Protein AF-A0A5S5E0S9-F1 (afdb_monomer_lite)

pLDDT: mean 88.9, std 8.84, range [43.66, 96.31]

Sequence (161 aa):
MIDKENYCQLISKEHIERKQSWFVNILVSLDQFGNTLAKGNPDNTISARIGYFMHNENGNPNWFWKLLENVVNFTFKPLDGIEHCFVAYCYDKDEKFEEGDLFAKIVLFIFVVVFSIPFLIIVVYIVAFLFPKAKNEYKMDHEKVSLEKINNFRKKHCASD

Structure (mmCIF, N/CA/C/O backbone):
data_AF-A0A5S5E0S9-F1
#
_entry.id   AF-A0A5S5E0S9-F1
#
loop_
_atom_site.group_PDB
_atom_site.id
_atom_site.type_symbol
_atom_site.label_atom_id
_atom_site.label_alt_id
_atom_site.label_comp_id
_atom_site.label_asym_id
_atom_site.label_entity_id
_atom_site.label_seq_id
_atom_site.pdbx_PDB_ins_code
_atom_site.Cartn_x
_atom_site.Cartn_y
_atom_site.Cartn_z
_atom_site.occupancy
_atom_site.B_iso_or_equiv
_atom_site.auth_seq_id
_atom_site.auth_comp_id
_atom_site.auth_asym_id
_atom_site.auth_atom_id
_atom_site.pdbx_PDB_model_num
ATOM 1 N N . MET A 1 1 ? 16.581 3.600 15.264 1.00 43.81 1 MET A N 1
ATOM 2 C CA . MET A 1 1 ? 16.130 2.643 14.238 1.00 43.81 1 MET A CA 1
ATOM 3 C C . MET A 1 1 ? 14.701 2.299 14.594 1.00 43.81 1 MET A C 1
ATOM 5 O O . MET A 1 1 ? 14.474 1.723 15.648 1.00 43.81 1 MET A O 1
ATOM 9 N N . ILE A 1 2 ? 13.746 2.823 13.834 1.00 53.19 2 ILE A N 1
ATOM 10 C CA . ILE A 1 2 ? 12.334 2.490 14.015 1.00 53.19 2 ILE A CA 1
ATOM 11 C C . ILE A 1 2 ? 12.166 1.027 13.639 1.00 53.19 2 ILE A C 1
ATOM 13 O O . ILE A 1 2 ? 12.648 0.601 12.591 1.00 53.19 2 ILE A O 1
ATOM 17 N N . ASP A 1 3 ? 11.551 0.264 14.529 1.00 68.00 3 ASP A N 1
ATOM 18 C CA . ASP A 1 3 ? 11.502 -1.191 14.468 1.00 68.00 3 ASP A CA 1
ATOM 19 C C . ASP A 1 3 ? 10.393 -1.668 13.514 1.00 68.00 3 ASP A C 1
ATOM 21 O O . ASP A 1 3 ? 9.397 -2.280 13.906 1.00 68.00 3 ASP A O 1
ATOM 25 N N . LYS A 1 4 ? 10.540 -1.298 12.236 1.00 71.31 4 LYS A N 1
ATOM 26 C CA . LYS A 1 4 ? 9.619 -1.658 11.150 1.00 71.31 4 LYS A CA 1
ATOM 27 C C . LYS A 1 4 ? 9.476 -3.176 11.031 1.00 71.31 4 LYS A C 1
ATOM 29 O O . LYS A 1 4 ? 8.377 -3.682 10.816 1.00 71.31 4 LYS A O 1
ATOM 34 N N . GLU A 1 5 ? 10.564 -3.907 11.239 1.00 74.56 5 GLU A N 1
ATOM 35 C CA . GLU A 1 5 ? 10.563 -5.366 11.194 1.00 74.56 5 GLU A CA 1
ATOM 36 C C . GLU A 1 5 ? 9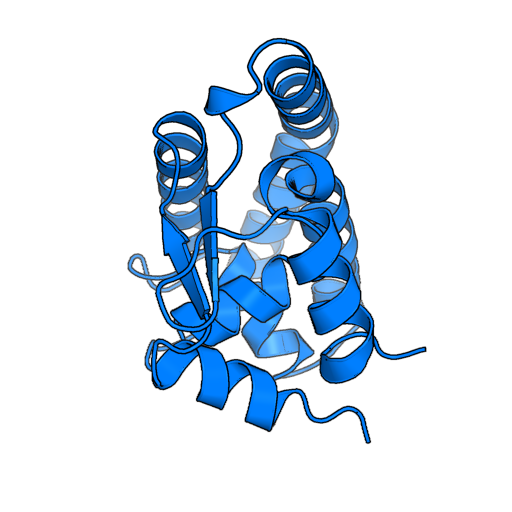.690 -5.973 12.304 1.00 74.56 5 GLU A C 1
ATOM 38 O O . GLU A 1 5 ? 8.846 -6.829 12.030 1.00 74.56 5 GLU A O 1
ATOM 43 N N . ASN A 1 6 ? 9.773 -5.453 13.531 1.00 80.25 6 ASN A N 1
ATOM 44 C CA . ASN A 1 6 ? 8.879 -5.846 14.622 1.00 80.25 6 ASN A CA 1
ATOM 45 C C . ASN A 1 6 ? 7.411 -5.510 14.331 1.00 80.25 6 ASN A C 1
ATOM 47 O O . ASN A 1 6 ? 6.529 -6.294 14.671 1.00 80.25 6 ASN A O 1
ATOM 51 N N . TYR A 1 7 ? 7.114 -4.412 13.625 1.00 84.19 7 TYR A N 1
ATOM 52 C CA . TYR A 1 7 ? 5.733 -4.132 13.214 1.00 84.19 7 TYR A CA 1
ATOM 53 C C . TYR A 1 7 ? 5.169 -5.214 12.280 1.00 84.19 7 TYR A C 1
ATOM 55 O O . TYR A 1 7 ? 4.069 -5.718 12.523 1.00 84.19 7 TYR A O 1
ATOM 63 N N . CYS A 1 8 ? 5.923 -5.630 11.256 1.00 87.25 8 CYS A N 1
ATOM 64 C CA . CYS A 1 8 ? 5.485 -6.727 10.390 1.00 87.25 8 CYS A CA 1
ATOM 65 C C . CYS A 1 8 ? 5.369 -8.057 11.162 1.00 87.25 8 CYS A C 1
ATOM 67 O O . CYS A 1 8 ? 4.465 -8.850 10.896 1.00 87.25 8 CYS A O 1
ATOM 69 N N . GLN A 1 9 ? 6.231 -8.301 12.158 1.00 85.94 9 GLN A N 1
ATOM 70 C CA . GLN A 1 9 ? 6.110 -9.471 13.036 1.00 85.94 9 GLN A CA 1
ATOM 71 C C . GLN A 1 9 ? 4.836 -9.439 13.892 1.00 85.94 9 GLN A C 1
ATOM 73 O O . GLN A 1 9 ? 4.210 -10.481 14.076 1.00 85.94 9 GLN A O 1
ATOM 78 N N . LEU A 1 10 ? 4.427 -8.273 14.398 1.00 84.56 10 LEU A N 1
ATOM 79 C CA . LEU A 1 10 ? 3.184 -8.123 15.162 1.00 84.56 10 LEU A CA 1
ATOM 80 C C . LEU A 1 10 ? 1.945 -8.398 14.305 1.00 84.56 10 LEU A C 1
ATOM 82 O O . LEU A 1 10 ? 1.030 -9.076 14.768 1.00 84.56 10 LEU A O 1
ATOM 86 N N . ILE A 1 11 ? 1.933 -7.926 13.055 1.00 85.38 11 ILE A N 1
ATOM 87 C CA . ILE A 1 11 ? 0.880 -8.271 12.088 1.00 85.38 11 ILE A CA 1
ATOM 88 C C . ILE A 1 11 ? 0.856 -9.784 11.845 1.00 85.38 11 ILE A C 1
ATOM 90 O O . ILE A 1 11 ? -0.192 -10.411 11.957 1.00 85.38 11 ILE A O 1
ATOM 94 N N . SER A 1 12 ? 2.021 -10.386 11.590 1.00 83.12 12 SER A N 1
ATOM 95 C CA . SER A 1 12 ? 2.148 -11.824 11.327 1.00 83.12 12 SER A CA 1
ATOM 96 C C . SER A 1 12 ? 1.726 -12.717 12.496 1.00 83.12 12 SER A C 1
ATOM 98 O O . SER A 1 12 ? 1.415 -13.882 12.272 1.00 83.12 12 SER A O 1
ATOM 100 N N . LYS A 1 13 ? 1.771 -12.209 13.730 1.00 84.38 13 LYS A 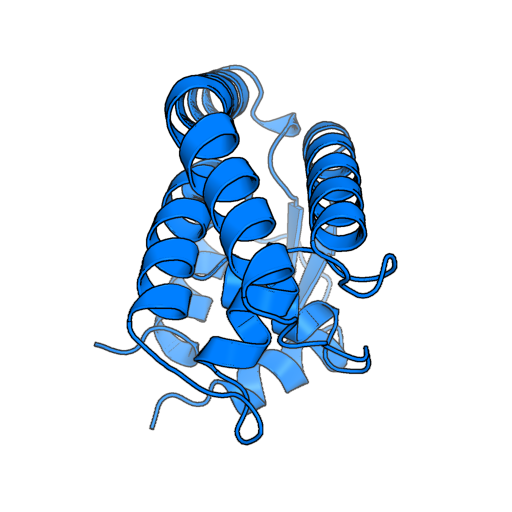N 1
ATOM 101 C CA . LYS A 1 13 ? 1.354 -12.918 14.949 1.00 84.38 13 LYS A CA 1
ATOM 102 C C . LYS A 1 13 ? -0.103 -12.641 15.330 1.00 84.38 13 LYS A C 1
ATOM 104 O O . LYS A 1 13 ? -0.497 -12.958 16.444 1.00 84.38 13 LYS A O 1
ATOM 109 N N . GLU A 1 14 ? -0.871 -12.003 14.447 1.00 80.19 14 GLU A N 1
ATOM 110 C CA . GLU A 1 14 ? -2.275 -11.633 14.670 1.00 80.19 14 GLU A CA 1
ATOM 111 C C . GLU A 1 14 ? -2.502 -10.707 15.882 1.00 80.19 14 GLU A C 1
ATOM 113 O O . GLU A 1 14 ? -3.632 -10.503 16.318 1.00 80.19 14 GLU A O 1
ATOM 118 N N . HIS A 1 15 ? -1.451 -10.046 16.385 1.00 84.44 15 HIS A N 1
ATOM 119 C CA . HIS A 1 15 ? -1.609 -8.992 17.392 1.00 84.44 15 HIS A CA 1
ATOM 120 C C . HIS A 1 15 ? -2.328 -7.771 16.819 1.00 84.44 15 HIS A C 1
ATOM 122 O O . HIS A 1 15 ? -2.921 -7.005 17.573 1.00 84.44 15 HIS A O 1
ATOM 128 N N . ILE A 1 16 ? -2.266 -7.567 15.498 1.00 89.56 16 ILE A N 1
ATOM 129 C CA . ILE A 1 16 ? -2.974 -6.502 14.786 1.00 89.56 16 ILE A CA 1
ATOM 130 C C . ILE A 1 16 ? -3.769 -7.116 13.634 1.00 89.56 16 ILE A C 1
ATOM 132 O O . ILE A 1 16 ? -3.232 -7.401 12.562 1.00 89.56 16 ILE A O 1
ATOM 136 N N . GLU A 1 17 ? -5.076 -7.255 13.827 1.00 90.38 17 GLU A N 1
ATOM 137 C CA . GLU A 1 17 ? -5.991 -7.714 12.784 1.00 90.38 17 GLU A CA 1
ATOM 138 C C . GLU A 1 17 ? -6.619 -6.520 12.058 1.00 90.38 17 GLU A C 1
ATOM 140 O O . GLU A 1 17 ? -7.071 -5.552 12.684 1.00 90.38 17 GLU A O 1
ATOM 145 N N . ARG A 1 18 ? -6.725 -6.620 10.730 1.00 91.81 18 ARG A N 1
ATOM 146 C CA . ARG A 1 18 ? -7.466 -5.678 9.884 1.00 91.81 18 ARG A CA 1
ATOM 147 C C . ARG A 1 18 ? -8.620 -6.409 9.219 1.00 91.81 18 ARG A C 1
ATOM 149 O O . ARG A 1 18 ? -8.408 -7.319 8.424 1.00 91.81 18 ARG A O 1
ATOM 156 N N . LYS A 1 19 ? -9.843 -5.953 9.473 1.00 92.38 19 LYS A N 1
ATOM 157 C CA . LYS A 1 19 ? -11.026 -6.382 8.730 1.00 92.38 19 LYS A CA 1
ATOM 158 C C . LYS A 1 19 ? -11.349 -5.340 7.669 1.00 92.38 19 LYS A C 1
ATOM 160 O O . LYS A 1 19 ? -11.732 -4.212 7.991 1.00 92.38 19 LYS A O 1
ATOM 165 N N . GLN A 1 20 ? -11.189 -5.733 6.410 1.00 92.50 20 GLN A N 1
ATOM 166 C CA . GLN A 1 20 ? -11.464 -4.856 5.281 1.00 92.50 20 GLN A CA 1
ATOM 167 C C . GLN A 1 20 ? -12.966 -4.601 5.128 1.00 92.50 20 GLN A C 1
ATOM 169 O O . GLN A 1 20 ? -13.797 -5.498 5.309 1.00 92.50 20 GLN A O 1
ATOM 174 N N . SER A 1 21 ? -13.319 -3.357 4.810 1.00 93.44 21 SER A N 1
ATOM 175 C CA . SER A 1 21 ? -14.690 -3.005 4.442 1.00 93.44 21 SER A CA 1
ATOM 176 C C . SER A 1 21 ? -14.995 -3.447 3.007 1.00 93.44 21 SER A C 1
ATOM 178 O O . SER A 1 21 ? -14.093 -3.654 2.197 1.00 93.44 21 SER A O 1
ATOM 180 N N . TRP A 1 22 ? -16.278 -3.521 2.648 1.00 92.81 22 TRP A N 1
ATOM 181 C CA . TRP A 1 22 ? -16.682 -3.815 1.267 1.00 92.81 22 TRP A CA 1
ATOM 182 C C . TRP A 1 22 ? -16.120 -2.794 0.262 1.00 92.81 22 TRP A C 1
ATOM 184 O O . TRP A 1 22 ? -15.752 -3.162 -0.849 1.00 92.81 22 TRP A O 1
ATOM 194 N N . PHE A 1 23 ? -16.028 -1.519 0.657 1.00 92.31 23 PHE A N 1
ATOM 195 C CA . PHE A 1 23 ? -15.503 -0.456 -0.196 1.00 92.31 23 PHE A CA 1
ATOM 196 C C . PHE A 1 23 ? -13.995 -0.606 -0.381 1.00 92.31 23 PHE A C 1
ATOM 198 O O . PHE A 1 23 ? -13.498 -0.503 -1.498 1.00 92.31 23 PHE A O 1
ATOM 205 N N . VAL A 1 24 ? -13.274 -0.923 0.697 1.00 91.44 24 VAL A N 1
ATOM 206 C CA . VAL A 1 24 ? -11.839 -1.200 0.617 1.00 91.44 24 VAL A CA 1
ATOM 207 C C . VAL A 1 24 ? -11.568 -2.449 -0.216 1.00 91.44 24 VAL A C 1
ATOM 209 O O . VAL A 1 24 ? -10.637 -2.416 -1.006 1.00 91.44 24 VAL A O 1
ATOM 212 N N . ASN A 1 25 ? -12.398 -3.494 -0.142 1.00 93.56 25 ASN A N 1
ATOM 213 C CA . ASN A 1 25 ? -12.246 -4.674 -1.001 1.00 93.56 25 ASN A CA 1
ATOM 214 C C . ASN A 1 25 ? -12.308 -4.318 -2.493 1.00 93.56 25 ASN A C 1
ATOM 216 O O . ASN A 1 25 ? -11.485 -4.798 -3.262 1.00 93.56 25 ASN A O 1
ATOM 220 N N . ILE A 1 26 ? -13.225 -3.431 -2.899 1.00 92.69 26 ILE A N 1
ATOM 221 C CA . ILE A 1 26 ? -13.285 -2.942 -4.287 1.00 92.69 26 ILE A CA 1
ATOM 222 C C . ILE A 1 26 ? -11.980 -2.232 -4.664 1.00 92.69 26 ILE A C 1
ATOM 224 O O . ILE A 1 26 ? -11.430 -2.482 -5.735 1.00 92.69 26 ILE A O 1
ATOM 228 N N . LEU A 1 27 ? -11.475 -1.359 -3.786 1.00 92.06 27 LEU A N 1
ATOM 229 C CA . LEU A 1 27 ? -10.224 -0.640 -4.030 1.00 92.06 27 LEU A CA 1
ATOM 230 C C . LEU A 1 27 ? -9.024 -1.591 -4.104 1.00 92.06 27 LEU A C 1
ATOM 232 O O . LEU A 1 27 ? -8.189 -1.414 -4.979 1.00 92.06 27 LEU A O 1
ATOM 236 N N . VAL A 1 28 ? -8.971 -2.621 -3.255 1.00 93.19 28 VAL A N 1
ATOM 237 C CA . VAL A 1 28 ? -7.929 -3.660 -3.273 1.00 93.19 28 VAL A CA 1
ATOM 238 C C . VAL A 1 28 ? -7.957 -4.442 -4.583 1.00 93.19 28 VAL A C 1
ATOM 240 O O . VAL A 1 28 ? -6.908 -4.639 -5.184 1.00 93.19 28 VAL A O 1
ATOM 243 N N . SER A 1 29 ? -9.136 -4.818 -5.084 1.00 93.75 29 SER A N 1
ATOM 244 C CA . SER A 1 29 ? -9.239 -5.500 -6.380 1.00 93.75 29 SER A CA 1
ATOM 245 C C . SER A 1 29 ? -8.776 -4.619 -7.546 1.00 93.75 29 SER A C 1
ATOM 247 O O . SER A 1 29 ? -8.128 -5.110 -8.467 1.00 93.75 29 SER A O 1
ATOM 249 N N . LEU A 1 30 ? -9.076 -3.314 -7.514 1.00 91.62 30 LEU A N 1
ATOM 250 C CA . LEU A 1 30 ? -8.560 -2.363 -8.507 1.00 91.62 30 LEU A CA 1
ATOM 251 C C . LEU A 1 30 ? -7.038 -2.197 -8.401 1.00 91.62 30 LEU A C 1
ATOM 253 O O . LEU A 1 30 ? -6.361 -2.094 -9.422 1.00 91.62 30 LEU A O 1
ATOM 257 N N . ASP A 1 31 ? -6.517 -2.192 -7.177 1.00 92.38 31 ASP A N 1
ATOM 258 C CA . ASP A 1 31 ? -5.092 -2.093 -6.874 1.00 92.38 31 ASP A CA 1
ATOM 259 C C . ASP A 1 31 ? -4.326 -3.322 -7.423 1.00 92.38 31 ASP A C 1
ATOM 261 O O . ASP A 1 31 ? -3.404 -3.176 -8.226 1.00 92.38 31 ASP A O 1
ATOM 265 N N . GLN A 1 32 ? -4.791 -4.542 -7.127 1.00 94.94 32 GLN A N 1
ATOM 266 C CA . GLN A 1 32 ? -4.252 -5.800 -7.679 1.00 94.94 32 GLN A CA 1
ATOM 267 C C . GLN A 1 32 ? -4.348 -5.866 -9.213 1.00 94.94 32 GLN A C 1
ATOM 269 O O . GLN A 1 32 ? -3.401 -6.275 -9.893 1.00 94.94 32 GLN A O 1
ATOM 274 N N . PHE A 1 33 ? -5.468 -5.414 -9.789 1.00 93.94 33 PHE A N 1
ATOM 275 C CA . PHE A 1 33 ? -5.627 -5.341 -11.243 1.00 93.94 33 PHE A CA 1
ATOM 276 C C . PHE A 1 33 ? -4.591 -4.403 -11.879 1.00 93.94 33 PHE A C 1
ATOM 278 O O . PHE A 1 33 ? -3.927 -4.771 -12.851 1.00 93.94 33 PHE A O 1
ATOM 285 N N . GLY A 1 34 ? -4.400 -3.214 -11.302 1.00 92.56 34 GLY A N 1
ATOM 286 C CA . GLY A 1 34 ? -3.362 -2.280 -11.731 1.00 92.56 34 GLY A CA 1
ATOM 287 C C . GLY A 1 34 ? -1.954 -2.871 -11.599 1.00 92.56 34 GLY A C 1
ATOM 288 O O . GLY A 1 34 ? -1.141 -2.714 -12.513 1.00 92.56 34 GLY A O 1
ATOM 289 N N . ASN A 1 35 ? -1.674 -3.600 -10.513 1.00 95.06 35 ASN A N 1
ATOM 290 C CA . ASN A 1 35 ? -0.382 -4.258 -10.317 1.00 95.06 35 ASN A CA 1
ATOM 291 C C . ASN A 1 35 ? -0.108 -5.301 -11.407 1.00 95.06 35 ASN A C 1
ATOM 293 O O . ASN A 1 35 ? 0.972 -5.308 -11.999 1.00 95.06 35 ASN A O 1
ATOM 297 N N . THR A 1 36 ? -1.120 -6.105 -11.739 1.00 94.69 36 THR A N 1
ATOM 298 C CA . THR A 1 36 ? -1.054 -7.116 -12.804 1.00 94.69 36 THR A CA 1
ATOM 299 C C . THR A 1 36 ? -0.734 -6.476 -14.159 1.00 94.69 36 THR A C 1
ATOM 301 O O . THR A 1 36 ? 0.144 -6.942 -14.887 1.00 94.69 36 THR A O 1
ATOM 304 N N . LEU A 1 37 ? -1.386 -5.357 -14.498 1.00 93.44 37 LEU A N 1
ATOM 305 C CA . LEU A 1 37 ? -1.099 -4.610 -15.731 1.00 93.44 37 LEU A CA 1
ATOM 306 C C . LEU A 1 37 ? 0.319 -4.022 -15.749 1.00 93.44 37 LEU A C 1
ATOM 308 O O . LEU A 1 37 ? 0.950 -3.944 -16.805 1.00 93.44 37 LEU A O 1
ATOM 312 N N . ALA A 1 38 ? 0.849 -3.661 -14.581 1.00 94.56 38 ALA A N 1
ATOM 313 C CA . ALA A 1 38 ? 2.231 -3.239 -14.383 1.00 94.56 38 ALA A CA 1
ATOM 314 C C . ALA A 1 38 ? 3.205 -4.425 -14.193 1.00 94.56 38 ALA A C 1
ATOM 316 O O . ALA A 1 38 ? 4.257 -4.262 -13.564 1.00 94.56 38 ALA A O 1
ATOM 317 N N . LYS A 1 39 ? 2.868 -5.614 -14.721 1.00 93.81 39 LYS A N 1
ATOM 318 C CA . LYS A 1 39 ? 3.677 -6.848 -14.674 1.00 93.81 39 LYS A CA 1
ATOM 319 C C . LYS A 1 39 ? 4.091 -7.282 -13.258 1.00 93.81 39 LYS A C 1
ATOM 321 O O . LYS A 1 39 ? 5.155 -7.875 -13.096 1.00 93.81 39 LYS A O 1
ATOM 326 N N . GLY A 1 40 ? 3.309 -6.915 -12.248 1.00 93.00 40 GLY A N 1
ATOM 327 C CA . GLY A 1 40 ? 3.474 -7.394 -10.880 1.00 93.00 40 GLY A CA 1
ATOM 328 C C . GLY A 1 40 ? 2.659 -8.658 -10.615 1.00 93.00 40 GLY A C 1
ATOM 329 O O . GLY A 1 40 ? 1.803 -9.041 -11.416 1.00 93.00 40 GLY A O 1
ATOM 330 N N . ASN A 1 41 ? 2.921 -9.276 -9.472 1.00 93.81 41 ASN A N 1
ATOM 331 C CA . ASN A 1 41 ? 2.206 -10.430 -8.955 1.00 93.81 41 ASN A CA 1
ATOM 332 C C . ASN A 1 41 ? 0.719 -10.082 -8.716 1.00 93.81 41 ASN A C 1
ATOM 334 O O . ASN A 1 41 ? 0.426 -9.130 -7.988 1.00 93.81 41 ASN A O 1
ATOM 338 N N . PRO A 1 42 ? -0.233 -10.827 -9.308 1.00 93.62 42 PRO A N 1
ATOM 339 C CA . PRO A 1 42 ? -1.662 -10.556 -9.149 1.00 93.62 42 PRO A CA 1
ATOM 340 C C . PRO A 1 42 ? -2.169 -10.715 -7.709 1.00 93.62 42 PRO A C 1
ATOM 342 O O . PRO A 1 42 ? -3.198 -10.129 -7.373 1.00 93.62 42 PRO A O 1
ATOM 345 N N . ASP A 1 43 ? -1.459 -11.470 -6.865 1.00 92.25 43 ASP A N 1
ATOM 346 C CA . ASP A 1 43 ? -1.875 -11.734 -5.486 1.00 92.25 43 ASP A CA 1
ATOM 347 C C . ASP A 1 43 ? -1.532 -10.579 -4.530 1.00 92.25 43 ASP A C 1
ATOM 349 O O . ASP A 1 43 ? -2.168 -10.453 -3.483 1.00 92.25 43 ASP A O 1
ATOM 353 N N . ASN A 1 44 ? -0.632 -9.660 -4.913 1.00 93.94 44 ASN A N 1
ATOM 354 C CA . ASN A 1 44 ? -0.313 -8.467 -4.123 1.00 93.94 44 ASN A CA 1
ATOM 355 C C . ASN A 1 44 ? -0.720 -7.151 -4.798 1.00 93.94 44 ASN A C 1
ATOM 357 O O . ASN A 1 44 ? -0.905 -7.033 -6.013 1.00 93.94 44 ASN A O 1
ATOM 361 N N . THR A 1 45 ? -0.903 -6.130 -3.966 1.00 95.31 45 THR A N 1
ATOM 362 C CA . THR A 1 45 ? -1.310 -4.795 -4.403 1.00 95.31 45 THR A CA 1
ATOM 363 C C . THR A 1 45 ? -0.120 -3.949 -4.873 1.00 95.31 45 THR A C 1
ATOM 365 O O . THR A 1 45 ? 1.025 -4.162 -4.465 1.00 95.31 45 THR A O 1
ATOM 368 N N . ILE A 1 46 ? -0.377 -2.899 -5.667 1.00 95.31 46 ILE A N 1
ATOM 369 C CA . ILE A 1 46 ? 0.605 -1.836 -5.938 1.00 95.31 46 ILE A CA 1
ATOM 370 C C . ILE A 1 46 ? 1.074 -1.224 -4.616 1.00 95.31 46 ILE A C 1
ATOM 372 O O . ILE A 1 46 ? 2.264 -0.968 -4.452 1.00 95.31 46 ILE A O 1
ATOM 376 N N . SER A 1 47 ? 0.164 -1.005 -3.662 1.00 95.19 47 SER A N 1
ATOM 377 C CA . SER A 1 47 ? 0.509 -0.480 -2.335 1.00 95.19 47 SER A CA 1
ATOM 378 C C . SER A 1 47 ? 1.523 -1.365 -1.592 1.00 95.19 47 SER A C 1
ATOM 380 O O . SER A 1 47 ? 2.521 -0.840 -1.093 1.00 95.19 47 SER A O 1
ATOM 382 N N . ALA A 1 48 ? 1.342 -2.691 -1.580 1.00 96.19 48 ALA A N 1
ATOM 383 C CA . ALA A 1 48 ? 2.289 -3.630 -0.979 1.00 96.19 48 ALA A CA 1
ATOM 384 C C . ALA A 1 48 ? 3.618 -3.671 -1.747 1.00 96.19 48 ALA A C 1
ATOM 386 O O . ALA A 1 48 ? 4.684 -3.613 -1.140 1.00 96.19 48 ALA A O 1
ATOM 387 N N . ARG A 1 49 ? 3.575 -3.663 -3.085 1.00 96.31 49 ARG A N 1
ATOM 388 C CA . ARG A 1 49 ? 4.772 -3.595 -3.939 1.00 96.31 49 ARG A CA 1
ATOM 389 C C . ARG A 1 49 ? 5.599 -2.337 -3.688 1.00 96.31 49 ARG A C 1
ATOM 391 O O . ARG A 1 49 ? 6.816 -2.422 -3.543 1.00 96.31 49 ARG A O 1
ATOM 398 N N . ILE A 1 50 ? 4.953 -1.176 -3.591 1.00 96.12 50 ILE A N 1
ATOM 399 C CA . ILE A 1 50 ? 5.614 0.081 -3.219 1.00 96.12 50 ILE A CA 1
ATOM 400 C C . ILE A 1 50 ? 6.233 -0.043 -1.822 1.00 96.12 50 ILE A C 1
ATOM 402 O O . ILE A 1 50 ? 7.390 0.335 -1.636 1.00 96.12 50 ILE A O 1
ATOM 406 N N . GLY A 1 51 ? 5.486 -0.590 -0.857 1.00 95.38 51 GLY A N 1
ATOM 407 C CA . GLY A 1 51 ? 5.967 -0.804 0.507 1.00 95.38 51 GLY A CA 1
ATOM 408 C C . GLY A 1 51 ? 7.208 -1.698 0.565 1.00 95.38 51 GLY A C 1
ATOM 409 O O . GLY A 1 51 ? 8.171 -1.355 1.249 1.00 95.38 51 GLY A O 1
ATOM 410 N N . TYR A 1 52 ? 7.228 -2.785 -0.209 1.00 95.50 52 TYR A N 1
ATOM 411 C CA . TYR A 1 52 ? 8.378 -3.677 -0.328 1.00 95.50 52 TYR A CA 1
ATOM 412 C C . TYR A 1 52 ? 9.614 -2.926 -0.835 1.00 95.50 52 TYR A C 1
ATOM 414 O O . TYR A 1 52 ? 10.640 -2.902 -0.157 1.00 95.50 52 TYR A O 1
ATOM 422 N N . PHE A 1 53 ? 9.523 -2.249 -1.986 1.00 95.62 53 PHE A N 1
ATOM 423 C CA . PHE A 1 53 ? 10.689 -1.577 -2.574 1.00 95.62 53 PHE A CA 1
ATOM 424 C C . PHE A 1 53 ? 11.181 -0.370 -1.770 1.00 95.62 53 PHE A C 1
ATOM 426 O O . PHE A 1 53 ? 12.345 0.002 -1.918 1.00 95.62 53 PHE A O 1
ATOM 433 N N . MET A 1 54 ? 10.336 0.226 -0.924 1.00 94.62 54 MET A N 1
ATOM 434 C CA . MET A 1 54 ? 10.730 1.313 -0.026 1.00 94.62 54 MET A CA 1
ATOM 435 C C . MET A 1 54 ? 11.336 0.846 1.300 1.00 94.62 54 MET A C 1
ATOM 437 O O . MET A 1 54 ? 12.194 1.551 1.831 1.00 94.62 54 MET A O 1
ATOM 441 N N . HIS A 1 55 ? 10.891 -0.291 1.852 1.00 91.75 55 HIS A N 1
ATOM 442 C CA . HIS A 1 55 ? 11.176 -0.646 3.253 1.00 91.75 55 HIS A CA 1
ATOM 443 C C . HIS A 1 55 ? 11.799 -2.025 3.476 1.00 91.75 55 HIS A C 1
ATOM 445 O O . HIS A 1 55 ? 12.319 -2.255 4.566 1.00 91.75 55 HIS A O 1
ATOM 451 N N . ASN A 1 56 ? 11.754 -2.943 2.507 1.00 90.94 56 ASN A N 1
ATOM 452 C CA . ASN A 1 56 ? 12.435 -4.235 2.621 1.00 90.94 56 ASN A CA 1
ATOM 453 C C . ASN A 1 56 ? 13.947 -4.072 2.375 1.00 90.94 56 ASN A C 1
ATOM 455 O O . ASN A 1 56 ? 14.362 -3.266 1.543 1.00 90.94 56 ASN A O 1
ATOM 459 N N . GLU A 1 57 ? 14.769 -4.870 3.058 1.00 87.00 57 GLU A N 1
ATOM 460 C CA . GLU A 1 57 ? 16.232 -4.885 2.890 1.00 87.00 57 GLU A CA 1
ATOM 461 C C . GLU A 1 57 ? 16.688 -5.267 1.469 1.00 87.00 57 GLU A C 1
ATOM 463 O O . GLU A 1 57 ? 17.693 -4.756 0.985 1.00 87.00 57 GLU A O 1
ATOM 468 N N . ASN A 1 58 ? 15.917 -6.119 0.787 1.00 88.75 58 ASN A N 1
ATOM 469 C CA . ASN A 1 58 ? 16.121 -6.536 -0.601 1.00 88.75 58 ASN A CA 1
ATOM 470 C C . ASN A 1 58 ? 15.391 -5.613 -1.594 1.00 88.75 58 ASN A C 1
ATOM 472 O O . ASN A 1 58 ? 15.432 -5.837 -2.805 1.00 88.75 58 ASN A O 1
ATOM 476 N N . GLY A 1 59 ? 14.699 -4.590 -1.086 1.00 89.06 59 GLY A N 1
ATOM 477 C CA . GLY A 1 59 ? 14.104 -3.533 -1.886 1.00 89.06 59 GLY A CA 1
ATOM 478 C C . GLY A 1 59 ? 15.160 -2.624 -2.523 1.00 89.06 59 GLY A C 1
ATOM 479 O O . GLY A 1 59 ? 16.362 -2.737 -2.291 1.00 89.06 59 GLY A O 1
ATOM 480 N N . ASN A 1 60 ? 14.697 -1.676 -3.335 1.00 92.69 60 ASN A N 1
ATOM 481 C CA . ASN A 1 60 ? 15.548 -0.696 -4.008 1.00 92.69 60 ASN A CA 1
ATOM 482 C C . ASN A 1 60 ? 14.977 0.712 -3.785 1.00 92.69 60 ASN A C 1
ATOM 484 O O . ASN A 1 60 ? 14.362 1.280 -4.700 1.00 92.69 60 ASN A O 1
ATOM 488 N N . PRO A 1 61 ? 15.121 1.267 -2.567 1.00 93.38 61 PRO A N 1
ATOM 489 C CA . PRO A 1 61 ? 14.505 2.534 -2.212 1.00 93.38 61 PRO A CA 1
ATOM 490 C C . PRO A 1 61 ? 15.088 3.652 -3.072 1.00 93.38 61 PRO A C 1
ATOM 492 O O . PRO A 1 61 ? 16.289 3.920 -3.082 1.00 93.38 61 PRO A O 1
ATOM 495 N N . ASN A 1 62 ? 14.217 4.333 -3.808 1.00 93.75 62 ASN A N 1
ATOM 496 C CA . ASN A 1 62 ? 14.595 5.445 -4.668 1.00 93.75 62 ASN A CA 1
ATOM 497 C C . ASN A 1 62 ? 13.473 6.488 -4.720 1.00 93.75 62 ASN A C 1
ATOM 499 O O . ASN A 1 62 ? 12.383 6.310 -4.172 1.00 93.75 62 ASN A O 1
ATOM 503 N N . TRP A 1 63 ? 13.750 7.612 -5.379 1.00 94.94 63 TRP A N 1
ATOM 504 C CA . TRP A 1 63 ? 12.816 8.734 -5.448 1.00 94.94 63 TRP A CA 1
ATOM 505 C C . TRP A 1 63 ? 11.489 8.374 -6.133 1.00 94.94 63 TRP A C 1
ATOM 507 O O . TRP A 1 63 ? 10.461 8.946 -5.778 1.00 94.94 63 TRP A O 1
ATOM 517 N N . PHE A 1 64 ? 11.497 7.433 -7.085 1.00 94.50 64 PHE A N 1
ATOM 518 C CA . PHE A 1 64 ? 10.300 7.002 -7.802 1.00 94.50 64 PHE A CA 1
ATOM 519 C C . PHE A 1 64 ? 9.350 6.267 -6.856 1.00 94.50 64 PHE A C 1
ATOM 521 O O . PHE A 1 64 ? 8.197 6.671 -6.715 1.00 94.50 64 PHE A O 1
ATOM 528 N N . TRP A 1 65 ? 9.851 5.262 -6.133 1.00 95.44 65 TRP A N 1
ATOM 529 C CA . TRP A 1 65 ? 9.054 4.530 -5.147 1.00 95.44 65 TRP A CA 1
ATOM 530 C C . TRP A 1 65 ? 8.568 5.439 -4.017 1.00 95.44 65 TRP A C 1
ATOM 532 O O . TRP A 1 65 ? 7.401 5.367 -3.641 1.00 95.44 65 TRP A O 1
ATOM 542 N N . LYS A 1 66 ? 9.410 6.376 -3.559 1.00 95.00 66 LYS A N 1
ATOM 543 C CA . LYS A 1 66 ? 9.036 7.362 -2.53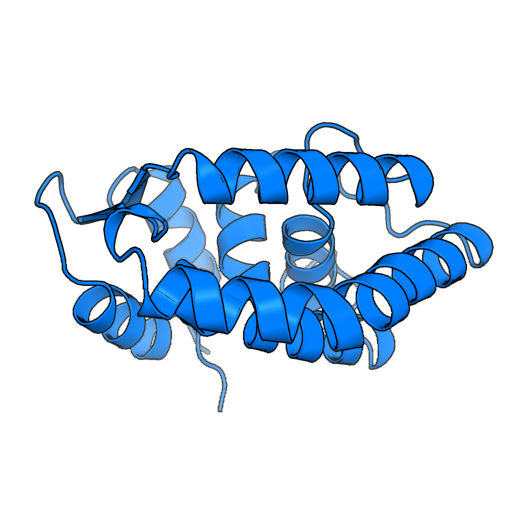5 1.00 95.00 66 LYS A CA 1
ATOM 544 C C . LYS A 1 66 ? 7.916 8.294 -3.003 1.00 95.00 66 LYS A C 1
ATOM 546 O O . LYS A 1 66 ? 7.028 8.640 -2.227 1.00 95.00 66 LYS A O 1
ATOM 551 N N . LEU A 1 67 ? 7.941 8.716 -4.268 1.00 93.75 67 LEU A N 1
ATOM 552 C CA . LEU A 1 67 ? 6.885 9.547 -4.844 1.00 93.75 67 LEU A CA 1
ATOM 553 C C . LEU A 1 67 ? 5.553 8.792 -4.894 1.00 93.75 67 LEU A C 1
ATOM 555 O O . LEU A 1 67 ? 4.536 9.330 -4.456 1.00 93.75 67 LEU A O 1
ATOM 559 N N . LEU A 1 68 ? 5.564 7.547 -5.376 1.00 94.50 68 LEU A N 1
ATOM 560 C CA . LEU A 1 68 ? 4.363 6.712 -5.418 1.00 94.50 68 LEU A CA 1
ATOM 561 C C . LEU A 1 68 ? 3.827 6.429 -4.012 1.00 94.50 68 LEU A C 1
ATOM 563 O O . LEU A 1 68 ? 2.627 6.566 -3.779 1.00 94.50 68 LEU A O 1
ATOM 567 N N . GLU A 1 69 ? 4.712 6.109 -3.068 1.00 94.75 69 GLU A N 1
ATOM 568 C CA . GLU A 1 69 ? 4.357 5.898 -1.667 1.00 94.75 69 GLU A CA 1
ATOM 569 C C . GLU A 1 69 ? 3.630 7.106 -1.083 1.00 94.75 69 GLU A C 1
ATOM 571 O O . GLU A 1 69 ? 2.555 6.953 -0.511 1.00 94.75 69 GLU A O 1
ATOM 576 N N . ASN A 1 70 ? 4.168 8.312 -1.267 1.00 92.88 70 ASN A N 1
ATOM 577 C CA . ASN A 1 70 ? 3.550 9.529 -0.747 1.00 92.88 70 ASN A CA 1
ATOM 578 C C . ASN A 1 70 ? 2.141 9.749 -1.314 1.00 92.88 70 ASN A C 1
ATOM 580 O O . ASN A 1 70 ? 1.221 10.087 -0.566 1.00 92.88 70 ASN A O 1
ATOM 584 N N . VAL A 1 71 ? 1.961 9.543 -2.623 1.00 92.56 71 VAL A N 1
ATOM 585 C CA . VAL A 1 71 ? 0.660 9.699 -3.293 1.00 92.56 71 VAL A CA 1
ATOM 586 C C . VAL A 1 71 ? -0.351 8.688 -2.757 1.00 92.56 71 VAL A C 1
ATOM 588 O O . VAL A 1 71 ? -1.473 9.059 -2.399 1.00 92.56 71 VAL A O 1
ATOM 591 N N . VAL A 1 72 ? 0.035 7.417 -2.669 1.00 93.44 72 VAL A N 1
ATOM 592 C CA . VAL A 1 72 ? -0.852 6.338 -2.221 1.00 93.44 72 VAL A CA 1
ATOM 593 C C . VAL A 1 72 ? -1.164 6.476 -0.728 1.00 93.44 72 VAL A C 1
ATOM 595 O O . VAL A 1 72 ? -2.336 6.481 -0.351 1.00 93.44 72 VAL A O 1
ATOM 598 N N . ASN A 1 73 ? -0.157 6.706 0.120 1.00 93.50 73 ASN A N 1
ATOM 599 C CA . ASN A 1 73 ? -0.348 6.936 1.554 1.00 93.50 73 ASN A CA 1
ATOM 600 C C . ASN A 1 73 ? -1.279 8.123 1.820 1.00 93.50 73 ASN A C 1
ATOM 602 O O . ASN A 1 73 ? -2.129 8.041 2.704 1.00 93.50 73 ASN A O 1
ATOM 606 N N . PHE A 1 74 ? -1.161 9.212 1.054 1.00 92.12 74 PHE A N 1
ATOM 607 C CA . PHE A 1 74 ? -2.081 10.342 1.165 1.00 92.12 74 PHE A CA 1
ATOM 608 C C . PHE A 1 74 ? -3.506 9.961 0.748 1.00 92.12 74 PHE A C 1
ATOM 610 O O . PHE A 1 74 ? -4.451 10.225 1.489 1.00 92.12 74 PHE A O 1
ATOM 617 N N . THR A 1 75 ? -3.655 9.296 -0.400 1.00 91.81 75 THR A N 1
ATOM 618 C CA . THR A 1 75 ? -4.958 8.910 -0.964 1.00 91.81 75 THR A CA 1
ATOM 619 C C . THR A 1 75 ? -5.760 8.034 -0.001 1.00 91.81 75 THR A C 1
ATOM 621 O O . THR A 1 75 ? -6.941 8.290 0.222 1.00 91.81 75 THR A O 1
ATOM 624 N N . PHE A 1 76 ? -5.122 7.036 0.617 1.00 92.12 76 PHE A N 1
ATOM 625 C CA . PHE A 1 76 ? -5.795 6.052 1.475 1.00 92.12 76 PHE A CA 1
ATOM 626 C C . PHE A 1 76 ? -5.806 6.404 2.969 1.00 92.12 76 PHE A C 1
ATOM 628 O O . PHE A 1 76 ? -6.487 5.735 3.755 1.00 92.12 76 PHE A O 1
ATOM 635 N N . LYS A 1 77 ? -5.153 7.505 3.369 1.00 91.94 77 LYS A N 1
ATOM 636 C CA . LYS A 1 77 ? -5.111 7.988 4.758 1.00 91.94 77 LYS A CA 1
ATOM 637 C C . LYS A 1 77 ? -6.467 8.013 5.481 1.00 91.94 77 LYS A C 1
ATOM 639 O O . LYS A 1 77 ? -6.513 7.574 6.633 1.00 91.94 77 LYS A O 1
ATOM 644 N N . PRO A 1 78 ? -7.577 8.506 4.892 1.00 91.00 78 PRO A N 1
ATOM 645 C CA . PRO A 1 78 ? -8.854 8.571 5.608 1.00 91.00 78 PRO A CA 1
ATOM 646 C C . PRO A 1 78 ? -9.555 7.210 5.771 1.00 91.00 78 PRO A C 1
ATOM 648 O O . PRO A 1 78 ? -10.469 7.110 6.595 1.00 91.00 78 PRO A O 1
ATOM 651 N N . LEU A 1 79 ? -9.156 6.184 5.008 1.00 90.00 79 LEU A N 1
ATOM 652 C CA . LEU A 1 79 ? -9.735 4.836 5.065 1.00 90.00 79 LEU A CA 1
ATOM 653 C C . LEU A 1 79 ? -8.947 3.901 5.977 1.00 90.00 79 LEU A C 1
ATOM 655 O O . LEU A 1 79 ? -9.555 3.143 6.734 1.00 90.00 79 LEU A O 1
ATOM 659 N N . ASP A 1 80 ? -7.616 3.959 5.884 1.00 89.06 80 ASP A N 1
ATOM 660 C CA . ASP A 1 80 ? -6.726 2.951 6.464 1.00 89.06 80 ASP A CA 1
ATOM 661 C C . ASP A 1 80 ? -5.676 3.520 7.427 1.00 89.06 80 ASP A C 1
ATOM 663 O O . ASP A 1 80 ? -4.958 2.763 8.076 1.00 89.06 80 ASP A O 1
ATOM 667 N N . GLY A 1 81 ? -5.611 4.846 7.574 1.00 90.50 81 GLY A N 1
ATOM 668 C CA . GLY A 1 81 ? -4.653 5.517 8.448 1.00 90.50 81 GLY A CA 1
ATOM 669 C C . GLY A 1 81 ? -3.301 5.769 7.783 1.00 90.50 81 GLY A C 1
ATOM 670 O O . GLY A 1 81 ? -3.180 5.792 6.562 1.00 90.50 81 GLY A O 1
ATOM 671 N N . ILE A 1 82 ? -2.281 6.035 8.595 1.00 92.69 82 ILE A N 1
ATOM 672 C CA . ILE A 1 82 ? -0.930 6.348 8.100 1.00 92.69 82 ILE A CA 1
ATOM 673 C C . ILE A 1 82 ? -0.168 5.086 7.670 1.00 92.69 82 ILE A C 1
ATOM 675 O O . ILE A 1 82 ? -0.528 3.987 8.097 1.00 92.69 82 ILE A O 1
ATOM 679 N N . GLU A 1 83 ? 0.909 5.270 6.899 1.00 92.31 83 GLU A N 1
ATOM 680 C CA . GLU A 1 83 ? 1.839 4.206 6.477 1.00 92.31 83 GLU A CA 1
ATOM 681 C C . GLU A 1 83 ? 1.173 3.071 5.677 1.00 92.31 83 GLU A C 1
ATOM 683 O O . GLU A 1 83 ? 1.524 1.904 5.828 1.00 92.31 83 GLU A O 1
ATOM 688 N N . HIS A 1 84 ? 0.185 3.395 4.836 1.00 93.25 84 HIS A N 1
ATOM 689 C CA . HIS A 1 84 ? -0.626 2.406 4.120 1.00 93.25 84 HIS A CA 1
ATOM 690 C C . HIS A 1 84 ? 0.204 1.429 3.267 1.00 93.25 84 HIS A C 1
ATOM 692 O O . HIS A 1 84 ? 0.016 0.223 3.402 1.00 93.25 84 HIS A O 1
ATOM 698 N N . CYS A 1 85 ? 1.145 1.910 2.447 1.00 94.81 85 CYS A N 1
ATOM 699 C CA . CYS A 1 85 ? 1.992 1.046 1.613 1.00 94.81 85 CYS A CA 1
ATOM 700 C C . CYS A 1 85 ? 2.868 0.106 2.451 1.00 94.81 85 CYS A C 1
ATOM 702 O O . CYS A 1 85 ? 2.935 -1.090 2.179 1.00 94.81 85 CYS A O 1
ATOM 704 N N . PHE A 1 86 ? 3.507 0.626 3.502 1.00 93.88 86 PHE A N 1
ATOM 705 C CA . PHE A 1 86 ? 4.321 -0.182 4.411 1.00 93.88 86 PHE A CA 1
ATOM 706 C C . PHE A 1 86 ? 3.491 -1.259 5.125 1.00 93.88 86 PHE A C 1
ATOM 708 O O . PHE A 1 86 ? 3.888 -2.419 5.192 1.00 93.88 86 PHE A O 1
ATOM 715 N N . VAL A 1 87 ? 2.309 -0.891 5.622 1.00 92.88 87 VAL A N 1
ATOM 716 C CA . VAL A 1 87 ? 1.385 -1.824 6.277 1.00 92.88 87 VAL A CA 1
ATOM 717 C C . VAL A 1 87 ? 0.900 -2.889 5.294 1.00 92.88 87 VAL A C 1
ATOM 719 O O . VAL A 1 87 ? 0.845 -4.058 5.663 1.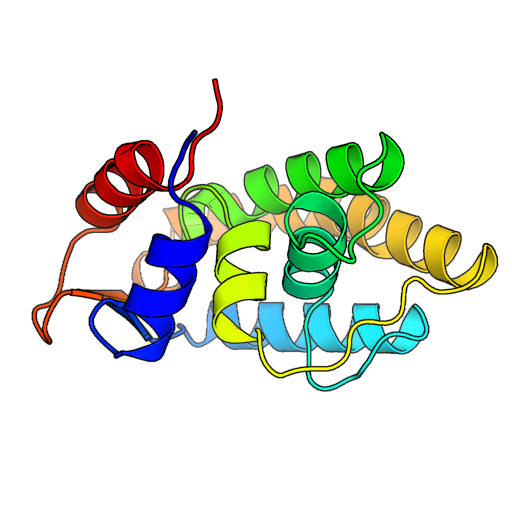00 92.88 87 VAL A O 1
ATOM 722 N N . ALA A 1 88 ? 0.562 -2.506 4.059 1.00 94.12 88 ALA A N 1
ATOM 723 C CA . ALA A 1 88 ? 0.170 -3.439 3.005 1.00 94.12 88 ALA A CA 1
ATOM 724 C C . ALA A 1 88 ? 1.287 -4.453 2.725 1.00 94.12 88 ALA A C 1
ATOM 726 O O . ALA A 1 88 ? 1.030 -5.651 2.729 1.00 94.12 88 ALA A O 1
ATOM 727 N N . TYR A 1 89 ? 2.533 -3.988 2.616 1.00 94.62 89 TYR A N 1
ATOM 728 C CA . TYR A 1 89 ? 3.693 -4.869 2.510 1.00 94.62 89 TYR A CA 1
ATOM 729 C C . TYR A 1 89 ? 3.798 -5.846 3.693 1.00 94.62 89 TYR A C 1
ATOM 731 O O . TYR A 1 89 ? 4.018 -7.029 3.473 1.00 94.62 89 TYR A O 1
ATOM 739 N N . CYS A 1 90 ? 3.597 -5.404 4.939 1.00 92.69 90 CYS A N 1
ATOM 740 C CA . CYS A 1 90 ? 3.640 -6.319 6.085 1.00 92.69 90 CYS A CA 1
ATOM 741 C C . CYS A 1 90 ? 2.553 -7.410 6.044 1.00 92.69 90 CYS A C 1
ATOM 743 O O . CYS A 1 90 ? 2.791 -8.500 6.564 1.00 92.69 90 CYS A O 1
ATOM 745 N N . TYR A 1 91 ? 1.372 -7.122 5.481 1.00 91.19 91 TYR A N 1
ATOM 746 C CA . TYR A 1 91 ? 0.310 -8.121 5.295 1.00 91.19 91 TYR A CA 1
ATOM 747 C C . TYR A 1 91 ? 0.660 -9.142 4.203 1.00 91.19 91 TYR A C 1
ATOM 749 O O . TYR A 1 91 ? 0.316 -10.309 4.356 1.00 91.19 91 TYR A O 1
ATOM 757 N N . ASP A 1 92 ? 1.410 -8.723 3.183 1.00 91.94 92 ASP A N 1
ATOM 758 C CA . ASP A 1 92 ? 1.791 -9.542 2.025 1.00 91.94 92 ASP A CA 1
ATOM 759 C C . ASP A 1 92 ? 3.283 -9.936 2.073 1.00 91.94 92 ASP A C 1
ATOM 761 O O . ASP A 1 92 ? 3.913 -10.182 1.048 1.00 91.94 92 ASP A O 1
ATOM 765 N N . LYS A 1 93 ? 3.903 -9.957 3.260 1.00 87.44 93 LYS A N 1
ATOM 766 C CA . LYS A 1 93 ? 5.370 -10.073 3.413 1.00 87.44 93 LYS A CA 1
ATOM 767 C C . LYS A 1 93 ? 5.973 -11.355 2.823 1.00 87.44 93 LYS A C 1
ATOM 769 O O . LYS A 1 93 ? 7.162 -11.380 2.520 1.00 87.44 93 LYS A O 1
ATOM 774 N N . ASP A 1 94 ? 5.162 -12.405 2.712 1.00 87.25 94 ASP A N 1
ATOM 775 C CA . ASP A 1 94 ? 5.564 -13.725 2.228 1.00 87.25 94 ASP A CA 1
ATOM 776 C C . ASP A 1 94 ? 5.327 -13.871 0.707 1.00 87.25 94 ASP A C 1
ATOM 778 O O . ASP A 1 94 ? 5.695 -14.886 0.112 1.00 87.25 94 ASP A O 1
ATOM 782 N N . GLU A 1 95 ? 4.756 -12.844 0.064 1.00 90.38 95 GLU A N 1
ATOM 783 C CA . GLU A 1 95 ? 4.541 -12.783 -1.380 1.00 90.38 95 GLU A CA 1
ATOM 784 C C . GLU A 1 95 ? 5.802 -12.376 -2.151 1.00 90.38 95 GLU A C 1
ATOM 786 O O . GLU A 1 95 ? 6.730 -11.741 -1.642 1.00 90.38 95 GLU A O 1
ATOM 791 N N . LYS A 1 96 ? 5.826 -12.714 -3.444 1.00 92.69 96 LYS A N 1
ATOM 792 C CA . LYS A 1 96 ? 6.885 -12.269 -4.360 1.00 92.69 96 LYS A CA 1
ATOM 793 C C . LYS A 1 96 ? 6.563 -10.898 -4.943 1.00 92.69 96 LYS A C 1
ATOM 795 O O . LYS A 1 96 ? 5.459 -10.687 -5.441 1.00 92.69 96 LYS A O 1
ATOM 800 N N . PHE A 1 97 ? 7.554 -10.008 -4.952 1.00 93.56 97 PHE A N 1
ATOM 801 C CA . PHE A 1 97 ? 7.437 -8.652 -5.488 1.00 93.56 97 PHE A CA 1
ATOM 802 C C . PHE A 1 97 ? 8.374 -8.449 -6.683 1.00 93.56 97 PHE A C 1
ATOM 804 O O . PHE A 1 97 ? 9.594 -8.528 -6.547 1.00 93.56 97 PHE A O 1
ATOM 811 N N . GLU A 1 98 ? 7.824 -8.156 -7.863 1.00 92.31 98 GLU A N 1
ATOM 812 C CA . GLU A 1 98 ? 8.620 -7.822 -9.046 1.00 92.31 98 GLU A CA 1
ATOM 813 C C . GLU A 1 98 ? 8.874 -6.315 -9.141 1.00 92.31 98 GLU A C 1
ATOM 815 O O . GLU A 1 98 ? 7.952 -5.511 -9.045 1.00 92.31 98 GLU A O 1
ATOM 820 N N . GLU A 1 99 ? 10.110 -5.881 -9.408 1.00 89.25 99 GLU A N 1
ATOM 821 C CA . GLU A 1 99 ? 10.372 -4.444 -9.612 1.00 89.25 99 GLU A CA 1
ATOM 822 C C . GLU A 1 99 ? 9.758 -3.956 -10.930 1.00 89.25 99 GLU A C 1
ATOM 824 O O . GLU A 1 99 ? 9.215 -2.852 -11.010 1.00 89.25 99 GLU A O 1
ATOM 829 N N . GLY A 1 100 ? 9.739 -4.829 -11.939 1.00 88.00 100 GLY A N 1
ATOM 830 C CA . GLY A 1 100 ? 9.268 -4.532 -13.285 1.00 88.00 100 GLY A CA 1
ATOM 831 C C . GLY A 1 100 ? 10.299 -3.781 -14.132 1.00 88.00 100 GLY A C 1
ATOM 832 O O . GLY A 1 100 ? 11.227 -3.143 -13.631 1.00 88.00 100 GLY A O 1
ATOM 833 N N . ASP A 1 101 ? 10.127 -3.867 -15.449 1.00 92.12 101 ASP A N 1
ATOM 834 C CA . ASP A 1 101 ? 10.913 -3.110 -16.422 1.00 92.12 101 ASP A CA 1
ATOM 835 C C . ASP A 1 101 ? 10.446 -1.644 -16.525 1.00 92.12 101 ASP A C 1
ATOM 837 O O . ASP A 1 101 ? 9.502 -1.208 -15.862 1.00 92.12 101 ASP A O 1
ATOM 841 N N . LEU A 1 102 ? 11.108 -0.845 -17.369 1.00 91.88 102 LEU A N 1
ATOM 842 C CA . LEU A 1 102 ? 10.738 0.562 -17.566 1.00 91.88 102 LEU A CA 1
ATOM 843 C C . LEU A 1 102 ? 9.272 0.716 -18.005 1.00 91.88 102 LEU A C 1
ATOM 845 O O . LEU A 1 102 ? 8.586 1.625 -17.545 1.00 91.88 102 LEU A O 1
ATOM 849 N N . PHE A 1 103 ? 8.784 -0.189 -18.856 1.00 93.00 103 PHE A N 1
ATOM 850 C CA . PHE A 1 103 ? 7.391 -0.198 -19.290 1.00 93.00 103 PHE A CA 1
ATOM 851 C C . PHE A 1 103 ? 6.436 -0.412 -18.108 1.00 93.00 103 PHE A C 1
ATOM 853 O O . PHE A 1 103 ? 5.511 0.376 -17.927 1.00 93.00 103 PHE A O 1
ATOM 860 N N . ALA A 1 104 ? 6.696 -1.413 -17.262 1.00 93.38 104 ALA A N 1
ATOM 861 C CA . ALA A 1 104 ? 5.933 -1.649 -16.040 1.00 93.38 104 ALA A CA 1
ATOM 862 C C . ALA A 1 104 ? 5.920 -0.423 -15.116 1.00 93.38 104 ALA A C 1
ATOM 864 O O . ALA A 1 104 ? 4.859 -0.035 -14.636 1.00 93.38 104 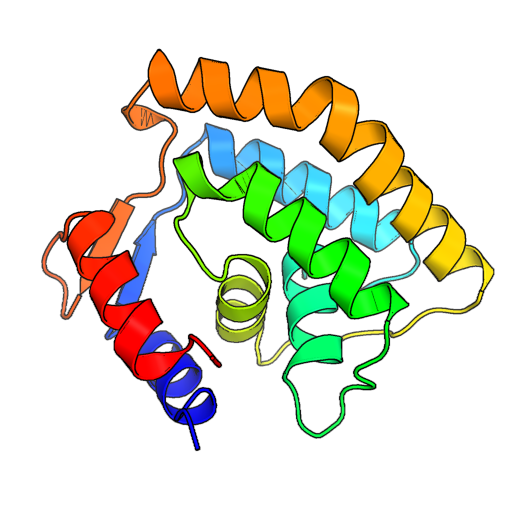ALA A O 1
ATOM 865 N N . LYS A 1 105 ? 7.069 0.236 -14.916 1.00 93.12 105 LYS A N 1
ATOM 866 C CA . LYS A 1 105 ? 7.160 1.454 -14.092 1.00 93.12 105 LYS A CA 1
ATOM 867 C C . LYS A 1 105 ? 6.359 2.624 -14.673 1.00 93.12 105 LYS A C 1
ATOM 869 O O . LYS A 1 105 ? 5.747 3.368 -13.912 1.00 93.12 105 LYS A O 1
ATOM 874 N N . ILE A 1 106 ? 6.313 2.772 -16.000 1.00 93.25 106 ILE A N 1
ATOM 875 C CA . ILE A 1 106 ? 5.472 3.778 -16.670 1.00 93.25 106 ILE A CA 1
ATOM 876 C C . ILE A 1 106 ? 3.987 3.469 -16.453 1.00 93.25 106 ILE A C 1
ATOM 878 O O . ILE A 1 106 ? 3.231 4.363 -16.077 1.00 93.25 106 ILE A O 1
ATOM 882 N N . VAL A 1 107 ? 3.570 2.213 -16.643 1.00 92.25 107 VAL A N 1
ATOM 883 C CA . VAL A 1 107 ? 2.184 1.785 -16.394 1.00 92.25 107 VAL A CA 1
ATOM 884 C C . VAL A 1 107 ? 1.806 2.036 -14.935 1.00 92.25 107 VAL A C 1
ATOM 886 O O . VAL A 1 107 ? 0.767 2.637 -14.672 1.00 92.25 107 VAL A O 1
ATOM 889 N N . LEU A 1 108 ? 2.682 1.673 -13.996 1.00 92.94 108 LEU A N 1
ATOM 890 C CA . LEU A 1 108 ? 2.496 1.909 -12.567 1.00 92.94 108 LEU A CA 1
ATOM 891 C C . LEU A 1 108 ? 2.312 3.397 -12.254 1.00 92.94 108 LEU A C 1
ATOM 893 O O . LEU A 1 108 ? 1.385 3.774 -11.543 1.00 92.94 108 LEU A O 1
ATOM 897 N N . PHE A 1 109 ? 3.169 4.248 -12.823 1.00 92.06 109 PHE A N 1
ATOM 898 C CA . PHE A 1 109 ? 3.077 5.693 -12.656 1.00 92.06 109 PHE A CA 1
ATOM 899 C C . PHE A 1 109 ? 1.753 6.237 -13.192 1.00 92.06 109 PHE A C 1
ATOM 901 O O . PHE A 1 109 ? 1.108 7.029 -12.515 1.00 92.06 109 PHE A O 1
ATOM 908 N N . ILE A 1 110 ? 1.314 5.794 -14.372 1.00 89.38 110 ILE A N 1
ATOM 909 C CA . ILE A 1 110 ? 0.029 6.208 -14.943 1.00 89.38 110 ILE A CA 1
ATOM 910 C C . ILE A 1 110 ? -1.119 5.764 -14.032 1.00 89.38 110 ILE A C 1
ATOM 912 O O . ILE A 1 110 ? -1.960 6.587 -13.683 1.00 89.38 110 ILE A O 1
ATOM 916 N N . PHE A 1 111 ? -1.140 4.508 -13.583 1.00 88.12 111 PHE A N 1
ATOM 917 C CA . PHE A 1 111 ? -2.183 4.026 -12.678 1.00 88.12 111 PHE A CA 1
ATOM 918 C C . PHE A 1 111 ? -2.227 4.825 -11.372 1.00 88.12 111 PHE A C 1
ATOM 920 O O . PHE A 1 111 ? -3.274 5.347 -11.003 1.00 88.12 111 PHE A O 1
ATOM 927 N N . VAL A 1 112 ? -1.091 5.016 -10.705 1.00 87.62 112 VAL A N 1
ATOM 928 C CA . VAL A 1 112 ? -1.057 5.717 -9.416 1.00 87.62 112 VAL A CA 1
ATOM 929 C C . VAL A 1 112 ? -1.296 7.221 -9.568 1.00 87.62 112 VAL A C 1
ATOM 931 O O . VAL A 1 112 ? -2.047 7.811 -8.803 1.00 87.62 112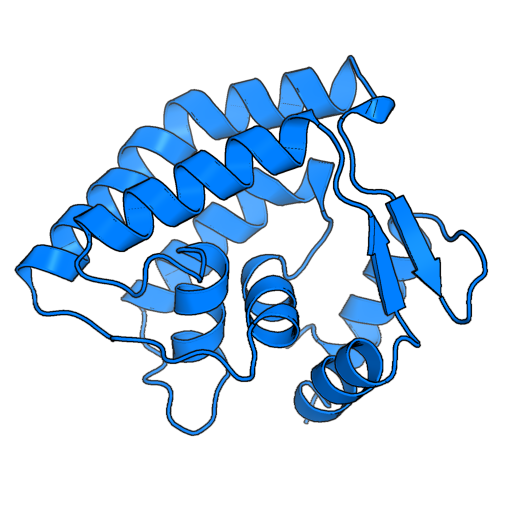 VAL A O 1
ATOM 934 N N . VAL A 1 113 ? -0.678 7.888 -10.538 1.00 82.69 113 VAL A N 1
ATOM 935 C CA . VAL A 1 113 ? -0.750 9.354 -10.642 1.00 82.69 113 VAL A CA 1
ATOM 936 C C . VAL A 1 113 ? -2.009 9.798 -11.379 1.00 82.69 113 VAL A C 1
ATOM 938 O O . VAL A 1 113 ? -2.656 10.751 -10.955 1.00 82.69 113 VAL A O 1
ATOM 941 N N . VAL A 1 114 ? -2.403 9.112 -12.455 1.00 75.56 114 VAL A N 1
ATOM 942 C CA . VAL A 1 114 ? -3.546 9.527 -13.284 1.00 75.56 114 VAL A CA 1
ATOM 943 C C . VAL A 1 114 ? -4.870 9.022 -12.720 1.00 75.56 114 VAL A C 1
ATOM 945 O O . VAL A 1 114 ? -5.839 9.777 -12.738 1.00 75.56 114 VAL A O 1
ATOM 948 N N . PHE A 1 115 ? -4.938 7.797 -12.185 1.00 73.88 115 PHE A N 1
ATOM 949 C CA . PHE A 1 115 ? -6.186 7.311 -11.582 1.00 73.88 115 PHE A CA 1
ATOM 950 C C . PHE A 1 115 ? -6.310 7.700 -10.110 1.00 73.88 115 PHE A C 1
ATOM 952 O O . PHE A 1 115 ? -7.404 8.095 -9.689 1.00 73.88 115 PHE A O 1
ATOM 959 N N . SER A 1 116 ? -5.224 7.664 -9.326 1.00 73.56 116 SER A N 1
ATOM 960 C CA . SER A 1 116 ? -5.361 7.954 -7.896 1.00 73.56 116 SER A CA 1
ATOM 961 C C . SER A 1 116 ? -5.527 9.438 -7.581 1.00 73.56 116 SER A C 1
ATOM 963 O O . SER A 1 116 ? -6.353 9.772 -6.735 1.00 73.56 116 SER A O 1
ATOM 965 N N . ILE A 1 117 ? -4.826 10.348 -8.267 1.00 72.88 117 ILE A N 1
ATOM 966 C CA . ILE A 1 117 ? -4.801 11.766 -7.862 1.00 72.88 117 ILE A CA 1
ATOM 967 C C . ILE A 1 117 ? -6.107 12.525 -8.164 1.00 72.88 117 ILE A C 1
ATOM 969 O O . ILE A 1 117 ? -6.672 13.097 -7.233 1.00 72.88 117 ILE A O 1
ATOM 973 N N . PRO A 1 118 ? -6.635 12.575 -9.401 1.00 69.81 118 PRO A N 1
ATOM 974 C CA . PRO A 1 118 ? -7.830 13.375 -9.674 1.00 69.81 118 PRO A CA 1
ATOM 975 C C . PRO A 1 118 ? -9.131 12.690 -9.234 1.00 69.81 118 PRO A C 1
ATOM 977 O O . PRO A 1 118 ? -10.054 13.367 -8.789 1.00 69.81 118 PRO A O 1
ATOM 980 N N . PHE A 1 119 ? -9.224 11.361 -9.349 1.00 69.31 119 PHE A N 1
ATOM 981 C CA . PHE A 1 119 ? -10.480 10.635 -9.146 1.00 69.31 119 PHE A CA 1
ATOM 982 C C . PHE A 1 119 ? -10.552 9.970 -7.769 1.00 69.31 119 PHE A C 1
ATOM 984 O O . PHE A 1 119 ? -11.511 10.201 -7.029 1.00 69.31 119 PHE A O 1
ATOM 991 N N . LEU A 1 120 ? -9.536 9.190 -7.380 1.00 77.69 120 LEU A N 1
ATOM 992 C CA . LEU A 1 120 ? -9.609 8.452 -6.118 1.00 77.69 120 LEU A CA 1
ATOM 993 C C . LEU A 1 120 ? -9.442 9.346 -4.893 1.00 77.69 120 LEU A C 1
ATOM 995 O O . LEU A 1 120 ? -10.167 9.110 -3.940 1.00 77.69 120 LEU A O 1
ATOM 999 N N . ILE A 1 121 ? -8.600 10.388 -4.889 1.00 82.81 121 ILE A N 1
ATOM 1000 C CA . ILE A 1 121 ? -8.495 11.279 -3.713 1.00 82.81 121 ILE A CA 1
ATOM 1001 C C . ILE A 1 121 ? -9.861 11.886 -3.371 1.00 82.81 121 ILE A C 1
ATOM 1003 O O . ILE A 1 121 ? -10.312 11.790 -2.230 1.00 82.81 121 ILE A O 1
ATOM 1007 N N . ILE A 1 122 ? -10.556 12.464 -4.355 1.00 85.50 122 ILE A N 1
ATOM 1008 C CA . ILE A 1 122 ? -11.863 13.096 -4.127 1.00 85.50 122 ILE A CA 1
ATOM 1009 C C . ILE A 1 122 ? -12.888 12.050 -3.676 1.00 85.50 122 ILE A C 1
ATOM 1011 O O . ILE A 1 122 ? -13.548 12.234 -2.652 1.00 85.50 122 ILE A O 1
ATOM 1015 N N . VAL A 1 123 ? -12.997 10.932 -4.400 1.00 87.06 123 VAL A N 1
ATOM 1016 C CA . VAL A 1 123 ? -13.966 9.872 -4.091 1.00 87.06 123 VAL A CA 1
ATOM 1017 C C . VAL A 1 123 ? -13.697 9.259 -2.717 1.00 87.06 123 VAL A C 1
ATOM 1019 O O . VAL A 1 123 ? -14.618 9.150 -1.913 1.00 87.06 123 VAL A O 1
ATOM 1022 N N . VAL A 1 124 ? -12.450 8.902 -2.413 1.00 89.81 124 VAL A N 1
ATOM 1023 C CA . VAL A 1 124 ? -12.056 8.284 -1.143 1.00 89.81 124 VAL A CA 1
ATOM 1024 C C . VAL A 1 124 ? -12.350 9.215 0.027 1.00 89.81 124 VAL A C 1
ATOM 1026 O O . VAL A 1 124 ? -12.934 8.772 1.014 1.00 89.81 124 VAL A O 1
ATOM 1029 N N . TYR A 1 125 ? -12.011 10.500 -0.075 1.00 91.06 125 TYR A N 1
ATOM 1030 C CA . TYR A 1 125 ? -12.264 11.452 1.006 1.00 91.06 125 TYR A CA 1
ATOM 1031 C C . TYR A 1 125 ? -13.764 11.694 1.214 1.00 91.06 125 TYR A C 1
ATOM 1033 O O . TYR A 1 125 ? -14.226 11.675 2.357 1.00 91.06 125 TYR A O 1
ATOM 1041 N N . ILE A 1 126 ? -14.538 11.858 0.135 1.00 91.38 126 ILE A N 1
ATOM 1042 C CA . ILE A 1 126 ? -15.996 12.027 0.216 1.00 91.38 126 ILE A CA 1
ATOM 1043 C C . ILE A 1 126 ? -16.651 10.777 0.809 1.00 91.38 126 ILE A C 1
ATOM 1045 O O . ILE A 1 126 ? -17.442 10.885 1.745 1.00 91.38 126 ILE A O 1
ATOM 1049 N N . VAL A 1 127 ? -16.309 9.583 0.318 1.00 90.94 127 VAL A N 1
ATOM 1050 C CA . VAL A 1 127 ? -16.880 8.322 0.810 1.00 90.94 127 VAL A CA 1
ATOM 1051 C C . VAL A 1 127 ? -16.489 8.078 2.266 1.00 90.94 127 VAL A C 1
ATOM 1053 O O . VAL A 1 127 ? -17.352 7.743 3.073 1.00 90.94 127 VAL A O 1
ATOM 1056 N N . ALA A 1 128 ? -15.229 8.305 2.643 1.00 90.00 128 ALA A N 1
ATOM 1057 C CA . ALA A 1 128 ? -14.775 8.158 4.026 1.00 90.00 128 ALA A CA 1
ATOM 1058 C C . ALA A 1 128 ? -15.458 9.149 4.986 1.00 90.00 128 ALA A C 1
ATOM 1060 O O . ALA A 1 128 ? -15.612 8.843 6.174 1.00 90.00 128 ALA A O 1
ATOM 1061 N N . PHE A 1 129 ? -15.844 10.328 4.492 1.00 91.88 129 PHE A N 1
ATOM 1062 C CA . PHE A 1 129 ? -16.584 11.331 5.253 1.00 91.88 129 PHE A CA 1
ATOM 1063 C C . PHE A 1 129 ? -18.071 10.971 5.390 1.00 91.88 129 PHE A C 1
ATOM 1065 O O . PHE A 1 129 ? -18.595 10.966 6.502 1.00 91.88 129 PHE A O 1
ATOM 1072 N N . LEU A 1 130 ? -18.741 10.627 4.285 1.00 93.38 130 LEU A N 1
ATOM 1073 C CA . LEU A 1 130 ? -20.181 10.343 4.258 1.00 93.38 130 LEU A CA 1
ATOM 1074 C C . LEU A 1 130 ? -20.541 8.961 4.821 1.00 93.38 130 LEU A C 1
ATOM 1076 O O . LEU A 1 130 ? -21.613 8.787 5.398 1.00 93.38 130 LEU A O 1
ATOM 1080 N N . PHE A 1 131 ? -19.655 7.974 4.678 1.00 93.25 131 PHE A N 1
ATOM 1081 C CA . PHE A 1 131 ? -19.916 6.582 5.037 1.00 93.25 131 PHE A CA 1
ATOM 1082 C C . PHE A 1 131 ? -18.825 6.038 5.969 1.00 93.25 131 PHE A C 1
ATOM 1084 O O . PHE A 1 131 ? -17.897 5.366 5.520 1.00 93.25 131 PHE A O 1
ATOM 1091 N N . PRO A 1 132 ? -18.945 6.218 7.299 1.00 87.19 132 PRO A N 1
ATOM 1092 C CA . PRO A 1 132 ? -17.965 5.696 8.256 1.00 87.19 132 PRO A CA 1
ATOM 1093 C C . PRO A 1 132 ? -17.730 4.180 8.151 1.00 87.19 132 PRO A C 1
ATOM 1095 O O . PRO A 1 132 ? -16.623 3.713 8.397 1.00 87.19 132 PRO A O 1
ATOM 1098 N N . LYS A 1 133 ? -18.749 3.416 7.726 1.00 89.56 133 LYS A N 1
ATOM 1099 C CA . LYS A 1 133 ? -18.669 1.963 7.475 1.00 89.56 133 LYS A CA 1
ATOM 1100 C C . LYS A 1 133 ? -17.795 1.580 6.270 1.00 89.56 133 LYS A C 1
ATOM 1102 O O . LYS A 1 133 ? -17.541 0.397 6.072 1.00 89.56 133 LYS A O 1
ATOM 1107 N N . ALA A 1 134 ? -17.368 2.545 5.454 1.00 90.19 134 ALA A N 1
ATOM 1108 C CA . ALA A 1 134 ? -16.430 2.321 4.357 1.00 90.19 134 ALA A CA 1
ATOM 1109 C C . ALA A 1 134 ? -14.972 2.217 4.839 1.00 90.19 134 ALA A C 1
ATOM 1111 O O . ALA A 1 134 ? -14.115 1.774 4.080 1.00 90.19 134 ALA A O 1
ATOM 1112 N N . LYS A 1 135 ? -14.678 2.599 6.087 1.00 90.44 135 LYS A N 1
ATOM 1113 C CA . LYS A 1 135 ? -13.339 2.494 6.684 1.00 90.44 135 LYS A CA 1
ATOM 1114 C C . LYS A 1 135 ? -13.065 1.074 7.169 1.00 90.44 135 LYS A C 1
ATOM 1116 O O . LYS A 1 135 ? -13.997 0.340 7.497 1.00 90.44 135 LYS A O 1
ATOM 1121 N N . ASN A 1 136 ? -11.789 0.714 7.251 1.00 92.00 136 ASN A N 1
ATOM 1122 C CA . ASN A 1 136 ? -11.388 -0.569 7.816 1.00 92.00 136 ASN A CA 1
ATOM 1123 C C . ASN A 1 136 ? -11.604 -0.606 9.328 1.00 92.00 136 ASN A C 1
ATOM 1125 O O . ASN A 1 136 ? -11.496 0.409 10.022 1.00 92.00 136 ASN A O 1
ATOM 1129 N N . GLU A 1 137 ? -11.887 -1.802 9.836 1.00 93.06 137 GLU A N 1
ATOM 1130 C CA . GLU A 1 137 ? -11.920 -2.056 11.270 1.00 93.06 137 GLU A CA 1
ATOM 1131 C C . GLU A 1 137 ? -10.620 -2.716 11.709 1.00 93.06 137 GLU A C 1
ATOM 1133 O O . GLU A 1 137 ? -10.080 -3.584 11.023 1.00 93.06 137 GLU A O 1
ATOM 1138 N N . TYR A 1 138 ? -10.151 -2.314 12.882 1.00 93.00 138 TYR A N 1
ATOM 1139 C CA . TYR A 1 138 ? -8.913 -2.801 13.456 1.00 93.00 138 TYR A CA 1
ATOM 1140 C C . TYR A 1 138 ? -9.172 -3.451 14.801 1.00 93.00 138 TYR A C 1
ATOM 1142 O O . TYR A 1 138 ? -9.971 -2.946 15.600 1.00 93.00 138 TYR A O 1
ATOM 1150 N N . LYS A 1 139 ? -8.456 -4.540 15.062 1.00 93.56 139 LYS A N 1
ATOM 1151 C CA . LYS A 1 139 ? -8.338 -5.107 16.397 1.00 93.56 139 LYS A CA 1
ATOM 1152 C C . LYS A 1 139 ? -6.879 -5.185 16.804 1.00 93.56 139 LYS A C 1
ATOM 1154 O O . LYS A 1 139 ? -6.020 -5.441 15.966 1.00 93.56 139 LYS A O 1
ATOM 1159 N N . MET A 1 140 ? -6.626 -4.957 18.084 1.00 89.88 140 MET A N 1
ATOM 1160 C CA . MET A 1 140 ? -5.345 -5.245 18.712 1.00 89.88 140 MET A CA 1
ATOM 1161 C C . MET A 1 140 ? -5.585 -6.248 19.826 1.00 89.88 140 MET A C 1
ATOM 1163 O O . MET A 1 140 ? -6.470 -6.007 20.644 1.00 89.88 140 MET A O 1
ATOM 1167 N N . ASP A 1 141 ? -4.850 -7.358 19.825 1.00 90.81 141 ASP A N 1
ATOM 1168 C CA . ASP A 1 141 ? -5.030 -8.452 20.791 1.00 90.81 141 ASP A CA 1
ATOM 1169 C C . ASP A 1 141 ? -6.506 -8.898 20.883 1.00 90.81 141 ASP A C 1
ATOM 1171 O O . ASP A 1 141 ? -7.094 -9.008 21.956 1.00 90.81 141 ASP A O 1
ATOM 1175 N N . HIS A 1 142 ? -7.134 -9.081 19.715 1.00 89.12 142 HIS A N 1
ATOM 1176 C CA . HIS A 1 142 ? -8.552 -9.417 19.523 1.00 89.12 142 HIS A CA 1
ATOM 1177 C C . HIS A 1 142 ? -9.583 -8.375 20.016 1.00 89.12 142 HIS A C 1
ATOM 1179 O O . HIS A 1 142 ? -10.789 -8.566 19.820 1.00 89.12 142 HIS A O 1
ATOM 1185 N N . GLU A 1 143 ? -9.155 -7.230 20.554 1.00 92.88 143 GLU A N 1
ATOM 1186 C CA . GLU A 1 143 ? -10.035 -6.135 20.972 1.00 92.88 143 GLU A CA 1
ATOM 1187 C C . GLU A 1 143 ? -10.165 -5.056 19.896 1.00 92.88 143 GLU A C 1
ATOM 1189 O O . GLU A 1 143 ? -9.177 -4.585 19.335 1.00 92.88 143 GLU A O 1
ATOM 1194 N N . LYS A 1 144 ? -11.394 -4.601 19.618 1.00 93.50 144 LYS A N 1
ATOM 1195 C CA . LYS A 1 144 ? -11.634 -3.529 18.640 1.00 93.50 144 LYS A CA 1
ATOM 1196 C C . LYS A 1 144 ? -10.987 -2.224 19.104 1.00 93.50 144 LYS A C 1
ATOM 1198 O O . LYS A 1 144 ? -11.268 -1.731 20.194 1.00 93.50 144 LYS A O 1
ATOM 1203 N N . VAL A 1 145 ? -10.192 -1.614 18.230 1.00 94.12 145 VAL A N 1
ATOM 1204 C CA . VAL A 1 145 ? -9.504 -0.348 18.501 1.00 94.12 145 VAL A CA 1
ATOM 1205 C C . VAL A 1 145 ? -9.876 0.730 17.489 1.00 94.12 145 VAL A C 1
ATOM 1207 O O . VAL A 1 145 ? -10.278 0.452 16.359 1.00 94.12 145 VAL A O 1
ATOM 1210 N N . SER A 1 146 ? -9.755 1.992 17.901 1.00 93.06 146 SER A N 1
ATOM 1211 C CA . SER A 1 146 ? -9.958 3.127 17.003 1.00 93.06 146 SER A CA 1
ATOM 1212 C C . SER A 1 146 ? -8.792 3.276 16.022 1.00 93.06 146 SER A C 1
ATOM 1214 O O . SER A 1 146 ? -7.645 2.939 16.328 1.00 93.06 146 SER A O 1
ATOM 1216 N N . LEU A 1 147 ? -9.071 3.866 14.856 1.00 90.81 147 LEU A N 1
ATOM 1217 C CA . LEU A 1 147 ? -8.037 4.198 13.872 1.00 90.81 147 LEU A CA 1
ATOM 1218 C C . LEU A 1 147 ? -6.987 5.165 14.446 1.00 90.81 147 LEU A C 1
ATOM 1220 O O . LEU A 1 147 ? -5.820 5.115 14.073 1.00 90.81 147 LEU A O 1
ATOM 1224 N N . GLU A 1 148 ? -7.377 6.024 15.387 1.00 92.19 148 GLU A N 1
ATOM 1225 C CA . GLU A 1 148 ? -6.452 6.911 16.094 1.00 92.19 148 GLU A CA 1
ATOM 1226 C C . GLU A 1 148 ? -5.448 6.131 16.952 1.00 92.19 148 GLU A C 1
ATOM 1228 O O . GLU A 1 148 ? -4.248 6.398 16.879 1.00 92.19 148 GLU A O 1
ATOM 1233 N N . LYS A 1 149 ? -5.911 5.123 17.706 1.00 91.88 149 LYS A N 1
ATOM 1234 C CA . LYS A 1 149 ? -5.033 4.257 18.507 1.00 91.88 149 LYS A CA 1
ATOM 1235 C C . LYS A 1 149 ? -4.041 3.508 17.610 1.00 91.88 149 LYS A C 1
ATOM 1237 O O . LYS A 1 149 ? -2.851 3.491 17.916 1.00 91.88 149 LYS A O 1
ATOM 1242 N N . ILE A 1 150 ? -4.505 2.989 16.470 1.00 91.50 150 ILE A N 1
ATOM 1243 C CA . ILE A 1 150 ? -3.648 2.356 15.452 1.00 91.50 150 ILE A CA 1
ATOM 1244 C C . ILE A 1 150 ? -2.630 3.343 14.878 1.00 91.50 150 ILE A C 1
ATOM 1246 O O . ILE A 1 150 ? -1.449 3.021 14.793 1.00 91.50 150 ILE A O 1
ATOM 1250 N N . ASN A 1 151 ? -3.048 4.558 14.524 1.00 91.88 151 ASN A N 1
ATOM 1251 C CA . ASN A 1 151 ? -2.141 5.573 13.994 1.00 91.88 151 ASN A CA 1
ATOM 1252 C C . ASN A 1 151 ? -1.066 5.964 15.012 1.00 91.88 151 ASN A C 1
ATOM 1254 O O . ASN A 1 151 ? 0.092 6.111 14.638 1.00 91.88 151 ASN A O 1
ATOM 1258 N N . ASN A 1 152 ? -1.415 6.113 16.291 1.00 90.81 152 ASN A N 1
ATOM 1259 C CA . ASN A 1 152 ? -0.436 6.402 17.341 1.00 90.81 152 ASN A CA 1
ATOM 1260 C C . ASN A 1 152 ? 0.556 5.248 17.516 1.00 90.81 152 ASN A C 1
ATOM 1262 O O . ASN A 1 152 ? 1.756 5.480 17.662 1.00 90.81 152 ASN A O 1
ATOM 1266 N N . PHE A 1 153 ? 0.071 4.011 17.425 1.00 88.81 153 PHE A N 1
ATOM 1267 C CA . PHE A 1 153 ? 0.924 2.833 17.437 1.00 88.81 153 PHE A CA 1
ATOM 1268 C C . PHE A 1 153 ? 1.883 2.811 16.232 1.00 88.81 153 PHE A C 1
ATOM 1270 O O . PHE A 1 153 ? 3.093 2.689 16.408 1.00 88.81 153 PHE A O 1
ATOM 1277 N N . ARG A 1 154 ? 1.380 3.049 15.014 1.00 89.75 154 ARG A N 1
ATOM 1278 C CA . ARG A 1 154 ? 2.208 3.165 13.801 1.00 89.75 154 ARG A CA 1
ATOM 1279 C C . ARG A 1 154 ? 3.208 4.314 13.873 1.00 89.75 154 ARG A C 1
ATOM 1281 O O . ARG A 1 154 ? 4.344 4.143 13.463 1.00 89.75 154 ARG A O 1
ATOM 1288 N N . LYS A 1 155 ? 2.856 5.469 14.441 1.00 88.31 155 LYS A N 1
ATOM 1289 C CA . LYS A 1 155 ? 3.827 6.563 14.639 1.00 88.31 155 LYS A CA 1
ATOM 1290 C C . LYS A 1 155 ? 5.002 6.133 15.511 1.00 88.31 155 LYS A C 1
ATOM 1292 O O . LYS A 1 155 ? 6.129 6.512 15.241 1.00 88.31 155 LYS A O 1
ATOM 1297 N N . LYS A 1 156 ? 4.747 5.323 16.537 1.00 84.94 156 LYS A N 1
ATOM 1298 C CA . LYS A 1 156 ? 5.793 4.829 17.437 1.00 84.94 156 LYS A CA 1
ATOM 1299 C C . LYS A 1 156 ? 6.683 3.758 16.790 1.00 84.94 156 LYS A C 1
ATOM 1301 O O . LYS A 1 156 ? 7.861 3.679 17.123 1.00 84.94 156 LYS A O 1
ATOM 1306 N N . HIS A 1 157 ? 6.120 2.931 15.908 1.00 80.44 157 HIS A N 1
ATOM 1307 C CA . HIS A 1 157 ? 6.775 1.722 15.387 1.00 80.44 157 HIS A CA 1
ATOM 1308 C C . HIS A 1 157 ? 7.143 1.765 13.899 1.00 80.44 157 HIS A C 1
ATOM 1310 O O . HIS A 1 157 ? 7.889 0.906 13.442 1.00 80.44 157 HIS A O 1
ATOM 1316 N N . CYS A 1 158 ? 6.626 2.722 13.133 1.00 77.06 158 CYS A N 1
ATOM 1317 C CA . CYS A 1 158 ? 6.732 2.753 11.670 1.00 77.06 158 CYS A CA 1
ATOM 1318 C C . CYS A 1 158 ? 7.192 4.111 11.136 1.00 77.06 158 CYS A C 1
ATOM 1320 O O . CYS A 1 158 ? 7.925 4.144 10.149 1.00 77.06 158 CYS A O 1
ATOM 1322 N N . ALA A 1 159 ? 6.793 5.216 11.776 1.00 65.00 159 ALA A N 1
ATOM 1323 C CA . ALA A 1 159 ? 7.150 6.546 11.298 1.00 65.00 159 ALA A CA 1
ATOM 1324 C C . ALA A 1 159 ? 8.651 6.797 11.472 1.00 65.00 159 ALA A C 1
ATOM 1326 O O . ALA A 1 159 ? 9.167 6.821 12.587 1.00 65.00 159 ALA A O 1
ATOM 1327 N N . SER A 1 160 ? 9.333 6.972 10.345 1.00 53.50 160 SER A N 1
ATOM 1328 C CA . SER A 1 160 ? 10.611 7.669 10.274 1.00 53.50 160 SER A CA 1
ATOM 1329 C C . SER A 1 160 ? 10.369 9.163 10.237 1.00 53.50 160 SER A C 1
ATOM 1331 O O . SER A 1 160 ? 9.571 9.607 9.411 1.00 53.50 160 SER A O 1
ATOM 1333 N N . ASP A 1 161 ? 11.046 9.885 11.133 1.00 43.66 161 ASP A N 1
ATOM 1334 C CA . ASP A 1 161 ? 11.251 11.332 11.015 1.00 43.66 161 ASP A CA 1
ATOM 1335 C C . ASP A 1 161 ? 11.702 11.714 9.593 1.00 43.66 161 ASP A C 1
ATOM 1337 O O . ASP A 1 161 ? 12.493 10.946 8.985 1.00 43.66 161 ASP A O 1
#

Radius of gyration: 14.92 Å; chains: 1; bounding box: 36×27×40 Å

Secondary structure (DSSP, 8-state):
---HHHHHHHHHTTSEEEE--HHHHHHHHHHHHHHHHTT--TTS-HHHHHHHHHHSTTS---HHHHHHHHHHHHHHHHHH-S-HHHHHHHHTTTS------HHHHHHHHIIIIIIIIIIIHHHHHHHHHH-GGGSPEEEETTEEE-HHHHHHHHHHHT---

Organism: NCBI:txid413713

Foldseek 3Di:
DQQLVVVLVCVVVVLKDKDAFPLVVVVQQLQLVLCVVLVWDSVAGLLLLLLCQCPPPPHPRDPLSVVLNVLVQLLCCLAQNGPRSVVSVSNCVVDDHDPGDPSSSVSSCCCRVVCRPPPRSVVVVVCSVVPVSNHMWMDGPNHTDDSVVVNVVCCRRPDDD